Protein AF-Q9X358-F1 (afdb_monomer_lite)

InterPro domains:
  IPR006635 NEAT domain [PF05031] (1-78)
  IPR006635 NEAT domain [PS50978] (1-82)
  IPR006635 NEAT domain [SM00725] (1-82)
  IPR006635 NEAT domain [cd06920] (1-80)
  IPR037250 NEAT domain superfamily [G3DSA:2.60.40.1850] (1-82)
  IPR037250 NEAT domain superfamily [SSF158911] (1-80)
  IPR050436 Iron-regulated surface determinant protein A [PTHR37824] (1-80)

Organism: Bacillus anthracis (NCBI:txid1392)

Secondary structure (DSSP, 8-state):
-TTTB-SSPEEEEETTEEEEEEEEESTTTEEEEEEEETTEEEEPEEEEEETTTTEEEEEEE-S-SSS---EEEEE-PPPPP-

Structure (mmCIF, N/CA/C/O backbone):
data_AF-Q9X358-F1
#
_entry.id   AF-Q9X358-F1
#
loop_
_atom_site.group_PDB
_atom_site.id
_atom_site.type_symbol
_atom_site.label_atom_id
_atom_site.label_alt_id
_atom_site.label_comp_id
_atom_site.label_asym_id
_atom_site.label_entity_id
_atom_site.label_seq_id
_atom_site.pdbx_PDB_ins_code
_atom_site.Cartn_x
_atom_site.Cartn_y
_atom_site.Cartn_z
_atom_site.occupancy
_atom_site.B_iso_or_equiv
_atom_site.auth_seq_id
_atom_site.auth_comp_id
_atom_site.auth_asym_id
_atom_site.auth_atom_id
_atom_site.pdbx_PDB_model_num
ATOM 1 N N . MET A 1 1 ? -0.680 -11.302 -6.682 1.00 85.81 1 MET A N 1
ATOM 2 C CA . MET A 1 1 ? -0.268 -10.001 -6.102 1.00 85.81 1 MET A CA 1
ATOM 3 C C . MET A 1 1 ? 0.752 -10.146 -4.966 1.00 85.81 1 MET A C 1
ATOM 5 O O . MET A 1 1 ? 1.566 -9.250 -4.801 1.00 85.81 1 MET A O 1
ATOM 9 N N . ASN A 1 2 ? 0.783 -11.277 -4.249 1.00 84.94 2 ASN A N 1
ATOM 10 C CA . ASN A 1 2 ? 1.698 -11.525 -3.116 1.00 84.94 2 ASN A CA 1
ATOM 11 C C . ASN A 1 2 ? 3.200 -11.375 -3.430 1.00 84.94 2 ASN A C 1
ATOM 13 O O . ASN A 1 2 ? 3.981 -11.050 -2.543 1.00 84.94 2 ASN A O 1
ATOM 17 N N . SER A 1 3 ? 3.620 -11.577 -4.683 1.00 88.38 3 SER A N 1
ATOM 18 C CA . SER A 1 3 ? 5.017 -11.350 -5.088 1.00 88.38 3 SER A CA 1
ATOM 19 C C . SER A 1 3 ? 5.391 -9.865 -5.162 1.00 88.38 3 SER A C 1
ATOM 21 O O . SER A 1 3 ? 6.566 -9.522 -5.050 1.00 88.38 3 SER A O 1
ATOM 23 N N . TYR A 1 4 ? 4.398 -8.985 -5.332 1.00 92.31 4 TYR A N 1
ATOM 24 C CA . TYR A 1 4 ? 4.596 -7.546 -5.474 1.00 92.31 4 TYR A CA 1
ATOM 25 C C . TYR A 1 4 ? 4.282 -6.773 -4.195 1.00 92.31 4 TYR A C 1
ATOM 27 O O . TYR A 1 4 ? 5.015 -5.852 -3.867 1.00 92.31 4 TYR A O 1
ATOM 35 N N . VAL A 1 5 ? 3.226 -7.134 -3.465 1.00 94.06 5 VAL A N 1
ATOM 36 C CA . VAL A 1 5 ? 2.889 -6.528 -2.167 1.00 94.06 5 VAL A CA 1
ATOM 37 C C . VAL A 1 5 ? 3.450 -7.417 -1.066 1.00 94.06 5 VAL A C 1
ATOM 39 O O . VAL A 1 5 ? 3.026 -8.562 -0.920 1.00 94.06 5 VAL A O 1
ATOM 42 N N . LYS A 1 6 ? 4.435 -6.910 -0.324 1.00 94.88 6 LYS A N 1
ATOM 43 C CA . LYS A 1 6 ? 5.190 -7.700 0.652 1.00 94.88 6 LYS A CA 1
ATOM 44 C C . LYS A 1 6 ? 4.528 -7.698 2.025 1.00 94.88 6 LYS A C 1
ATOM 46 O O . LYS A 1 6 ? 4.098 -6.660 2.519 1.00 94.88 6 LYS A O 1
ATOM 51 N N . SER A 1 7 ? 4.525 -8.877 2.641 1.00 92.62 7 SER A N 1
ATOM 52 C CA . SER A 1 7 ? 4.160 -9.100 4.041 1.00 92.62 7 SER A CA 1
ATOM 53 C C . SER A 1 7 ? 5.413 -9.351 4.902 1.00 92.62 7 SER A C 1
ATOM 55 O O . SER A 1 7 ? 6.404 -9.856 4.361 1.00 92.62 7 SER A O 1
ATOM 57 N N . PRO A 1 8 ? 5.369 -9.062 6.219 1.00 95.00 8 PRO A N 1
ATOM 58 C CA . PRO A 1 8 ? 4.268 -8.395 6.922 1.00 95.00 8 PRO A CA 1
ATOM 59 C C . PRO A 1 8 ? 4.135 -6.915 6.528 1.00 95.00 8 PRO A C 1
ATOM 61 O O . PRO A 1 8 ? 5.091 -6.300 6.060 1.00 95.00 8 PRO A O 1
ATOM 64 N N . ALA A 1 9 ? 2.931 -6.369 6.695 1.00 96.00 9 ALA A N 1
ATOM 65 C CA . ALA A 1 9 ? 2.681 -4.932 6.610 1.00 96.00 9 ALA A CA 1
ATOM 66 C C . ALA A 1 9 ? 2.890 -4.281 7.987 1.00 96.00 9 ALA A C 1
ATOM 68 O O . ALA A 1 9 ? 2.871 -4.965 9.014 1.00 96.00 9 ALA A O 1
ATOM 69 N N . THR A 1 10 ? 3.051 -2.963 8.015 1.00 97.50 10 THR A N 1
ATOM 70 C CA . THR A 1 10 ? 3.226 -2.188 9.246 1.00 97.50 10 THR A CA 1
ATOM 71 C C . THR A 1 10 ? 1.933 -1.456 9.589 1.00 97.50 10 THR A C 1
ATOM 73 O O . THR A 1 10 ? 1.347 -0.793 8.737 1.00 97.50 10 THR A O 1
ATOM 76 N N . LEU A 1 11 ? 1.496 -1.567 10.845 1.00 97.44 11 LEU A N 1
ATOM 77 C CA . LEU A 1 11 ? 0.395 -0.788 11.407 1.00 97.44 11 LEU A CA 1
ATOM 78 C C . LEU A 1 11 ? 0.954 0.392 12.203 1.00 97.44 11 LEU A C 1
ATOM 80 O O . LEU A 1 11 ? 1.681 0.194 13.174 1.00 97.44 11 LEU A O 1
ATOM 84 N N . THR A 1 12 ? 0.531 1.600 11.849 1.00 97.44 12 THR A N 1
ATOM 85 C CA . THR A 1 12 ? 0.820 2.822 12.602 1.00 97.44 12 THR A CA 1
ATOM 86 C C . THR A 1 12 ? -0.474 3.381 13.176 1.00 97.44 12 THR A C 1
ATOM 88 O O . THR A 1 12 ? -1.438 3.606 12.444 1.00 97.44 12 THR A O 1
ATOM 91 N N . VAL A 1 13 ? -0.501 3.638 14.485 1.00 96.88 13 VAL A N 1
ATOM 92 C CA . VAL A 1 13 ? -1.623 4.316 15.149 1.00 96.88 13 VAL A CA 1
ATOM 93 C C . VAL A 1 13 ? -1.192 5.730 15.513 1.00 96.88 13 VAL A C 1
ATOM 95 O O . VAL A 1 13 ? -0.274 5.919 16.307 1.00 96.88 13 VAL A O 1
ATOM 98 N N . LYS A 1 14 ? -1.845 6.736 14.927 1.00 95.19 14 LYS A N 1
ATOM 99 C CA . LYS A 1 14 ? -1.550 8.153 15.168 1.00 95.19 14 LYS A CA 1
ATOM 100 C C . LYS A 1 14 ? -2.845 8.942 15.248 1.00 95.19 14 LYS A C 1
ATOM 102 O O . LYS A 1 14 ? -3.698 8.811 14.378 1.00 95.19 14 LYS A O 1
ATOM 107 N N . ASN A 1 15 ? -2.982 9.782 16.273 1.00 94.38 15 ASN A N 1
ATOM 108 C CA . ASN A 1 15 ? -4.154 10.645 16.468 1.00 94.38 15 ASN A CA 1
ATOM 109 C C . ASN A 1 15 ? -5.483 9.869 16.377 1.00 94.38 15 ASN A C 1
ATOM 111 O O . ASN A 1 15 ? -6.413 10.293 15.696 1.00 94.38 15 ASN A O 1
ATOM 115 N N . ASN A 1 16 ? -5.543 8.700 17.024 1.00 93.94 16 ASN A N 1
ATOM 116 C CA . ASN A 1 16 ? -6.694 7.790 17.006 1.00 93.94 16 ASN A CA 1
ATOM 117 C C . ASN A 1 16 ? -7.070 7.201 15.628 1.00 93.94 16 ASN A C 1
ATOM 119 O O . ASN A 1 16 ? -8.125 6.586 15.490 1.00 93.94 16 ASN A O 1
ATOM 123 N N . LYS A 1 17 ? -6.204 7.348 14.620 1.00 96.06 17 LYS A N 1
ATOM 124 C CA . LYS A 1 17 ? -6.354 6.770 13.281 1.00 96.06 17 LYS A CA 1
ATOM 125 C C . LYS A 1 17 ? -5.330 5.667 13.056 1.00 96.06 17 LYS A C 1
ATOM 127 O O . LYS A 1 17 ? -4.220 5.730 13.587 1.00 96.06 17 LYS A O 1
ATOM 132 N N . LYS A 1 18 ? -5.708 4.659 12.273 1.00 96.69 18 LYS A N 1
ATOM 133 C CA . LYS A 1 18 ? -4.866 3.503 11.948 1.00 96.69 18 LYS A CA 1
ATOM 134 C C . LYS A 1 18 ? -4.474 3.568 10.482 1.00 96.69 18 LYS A C 1
ATOM 136 O O . LYS A 1 18 ? -5.325 3.766 9.616 1.00 96.69 18 LYS A O 1
ATOM 141 N N . TYR A 1 19 ? -3.199 3.348 10.221 1.00 97.31 19 TYR A N 1
ATOM 142 C CA . TYR A 1 19 ? -2.626 3.352 8.887 1.00 97.31 19 TYR A CA 1
ATOM 143 C C . TYR A 1 19 ? -1.887 2.047 8.657 1.00 97.31 19 TYR A C 1
ATOM 145 O O . TYR A 1 19 ? -1.152 1.588 9.531 1.00 97.31 19 TYR A O 1
ATOM 153 N N . ILE A 1 20 ? -2.098 1.452 7.489 1.00 97.19 20 ILE A N 1
ATOM 154 C CA . ILE A 1 20 ? -1.366 0.273 7.045 1.00 97.19 20 ILE A CA 1
ATOM 155 C C . ILE A 1 20 ? -0.411 0.703 5.949 1.00 97.19 20 ILE A C 1
ATOM 157 O O . ILE A 1 20 ? -0.849 1.220 4.920 1.00 97.19 20 ILE A O 1
ATOM 161 N N . SER A 1 21 ? 0.877 0.449 6.161 1.00 97.88 21 SER A N 1
ATOM 162 C CA . SER A 1 21 ? 1.913 0.641 5.157 1.00 97.88 21 SER A CA 1
ATOM 163 C C . SER A 1 21 ? 2.556 -0.681 4.750 1.00 97.88 21 SER A C 1
ATOM 165 O O . SER A 1 21 ? 2.654 -1.631 5.529 1.00 97.88 21 SER A O 1
ATOM 167 N N . PHE A 1 22 ? 2.946 -0.779 3.484 1.00 96.62 22 PHE A N 1
ATOM 168 C CA . PHE A 1 22 ? 3.505 -2.001 2.910 1.00 96.62 22 PHE A CA 1
ATOM 169 C C . PHE A 1 22 ? 4.448 -1.685 1.755 1.00 96.62 22 PHE A C 1
ATOM 171 O O . PHE A 1 22 ? 4.280 -0.707 1.019 1.00 96.62 22 PHE A O 1
ATOM 178 N N . LYS A 1 23 ? 5.439 -2.561 1.568 1.00 97.56 23 LYS A N 1
ATOM 179 C CA . LYS A 1 23 ? 6.374 -2.471 0.448 1.00 97.56 23 LYS A CA 1
ATOM 180 C C . LYS A 1 23 ? 5.744 -3.050 -0.816 1.00 97.56 23 LYS A C 1
ATOM 182 O O . LYS A 1 23 ? 5.232 -4.170 -0.814 1.00 97.56 23 LYS A O 1
ATO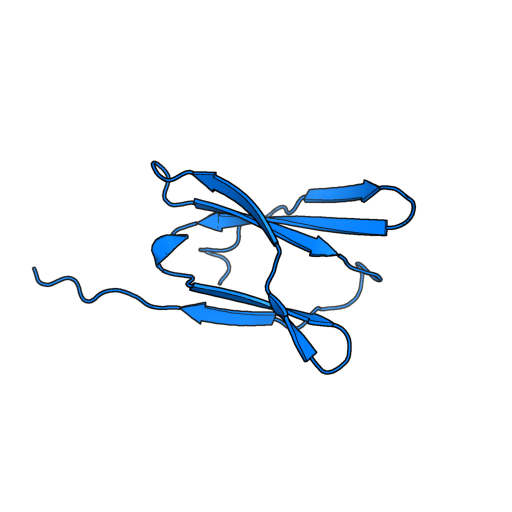M 187 N N . VAL A 1 24 ? 5.824 -2.285 -1.900 1.00 97.50 24 VAL A N 1
ATOM 188 C CA . VAL A 1 24 ? 5.472 -2.690 -3.260 1.00 97.50 24 VAL A CA 1
ATOM 189 C C . VAL A 1 24 ? 6.757 -2.841 -4.071 1.00 97.50 24 VAL A C 1
ATOM 191 O O . VAL A 1 24 ? 7.455 -1.856 -4.312 1.00 97.50 24 VAL A O 1
ATOM 194 N N . ASN A 1 25 ? 7.059 -4.062 -4.500 1.00 96.06 25 ASN A N 1
ATOM 195 C CA . ASN A 1 25 ? 8.158 -4.390 -5.406 1.00 96.06 25 ASN A CA 1
ATOM 196 C C . ASN A 1 25 ? 7.737 -4.231 -6.871 1.00 96.06 25 ASN A C 1
ATOM 198 O O . ASN A 1 25 ? 6.545 -4.210 -7.187 1.00 96.06 25 ASN A O 1
ATOM 202 N N . SER A 1 26 ? 8.724 -4.132 -7.767 1.00 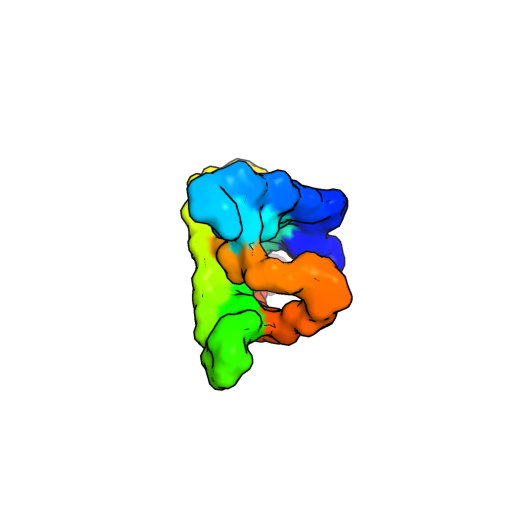94.81 26 SER A N 1
ATOM 203 C CA . SER A 1 26 ? 8.512 -3.846 -9.193 1.00 94.81 26 SER A CA 1
ATOM 204 C C . SER A 1 26 ? 7.566 -2.656 -9.387 1.00 94.81 26 SER A C 1
ATOM 206 O O . SER A 1 26 ? 6.627 -2.687 -10.185 1.00 94.81 26 SER A O 1
ATOM 208 N N . SER A 1 27 ? 7.799 -1.610 -8.593 1.00 93.44 27 SER A N 1
ATOM 209 C CA . SER A 1 27 ? 6.949 -0.429 -8.454 1.00 93.44 27 SER A CA 1
ATOM 210 C C . SER A 1 27 ? 6.644 0.223 -9.803 1.00 93.44 27 SER A C 1
ATOM 212 O O . SER A 1 27 ? 5.534 0.707 -10.025 1.00 93.44 27 SER A O 1
ATOM 214 N N . SER A 1 28 ? 7.590 0.167 -10.742 1.00 94.44 28 SER A N 1
ATOM 215 C CA . SER A 1 28 ? 7.419 0.654 -12.107 1.00 94.44 28 SER A CA 1
ATOM 216 C C . SER A 1 28 ? 6.304 -0.052 -12.891 1.00 94.44 28 SER A C 1
ATOM 218 O O . SER A 1 28 ? 5.718 0.589 -13.765 1.00 94.44 28 SER A O 1
ATOM 220 N N . TYR A 1 29 ? 5.969 -1.310 -12.585 1.00 94.44 29 TYR A N 1
ATOM 221 C CA . TYR A 1 29 ? 4.905 -2.065 -13.258 1.00 94.44 29 TYR A CA 1
ATOM 222 C C . TYR A 1 29 ? 3.532 -1.806 -12.640 1.00 94.44 29 TYR A C 1
ATOM 224 O O . TYR A 1 29 ? 2.532 -1.750 -13.354 1.00 94.44 29 TYR A O 1
ATOM 232 N N . ILE A 1 30 ? 3.462 -1.600 -11.324 1.00 94.38 30 ILE A N 1
ATOM 233 C CA . ILE A 1 30 ? 2.205 -1.312 -10.625 1.00 94.38 30 ILE A CA 1
ATOM 234 C C . ILE A 1 30 ? 1.937 0.191 -10.688 1.00 94.38 30 ILE A C 1
ATOM 236 O O . ILE A 1 30 ? 2.391 0.940 -9.820 1.00 94.38 30 ILE A O 1
ATOM 240 N N . LYS A 1 31 ? 1.189 0.636 -11.704 1.00 94.06 31 LYS A N 1
ATOM 241 C CA . LYS A 1 31 ? 0.868 2.061 -11.905 1.00 94.06 31 LYS A CA 1
ATOM 242 C C . LYS A 1 31 ? -0.230 2.573 -10.981 1.00 94.06 31 LYS A C 1
ATOM 244 O O . LYS A 1 31 ? -0.268 3.772 -10.742 1.00 94.06 31 LYS A O 1
ATOM 249 N N . GLY A 1 32 ? -1.078 1.683 -10.471 1.00 94.44 32 GLY A N 1
ATOM 250 C CA . GLY A 1 32 ? -2.106 2.031 -9.495 1.00 94.44 32 GLY A CA 1
ATOM 251 C C . GLY A 1 32 ? -2.396 0.876 -8.548 1.00 94.44 32 GLY A C 1
ATOM 252 O O . GLY A 1 32 ? -2.452 -0.281 -8.970 1.00 94.44 32 GLY A O 1
ATOM 253 N N . LEU A 1 33 ? -2.560 1.195 -7.271 1.00 96.56 33 LEU A N 1
ATOM 254 C CA . LEU A 1 33 ? -3.026 0.308 -6.220 1.00 96.56 33 LEU A CA 1
ATOM 255 C C . LEU A 1 33 ? -4.043 1.092 -5.391 1.00 96.56 33 LEU A C 1
ATOM 257 O O . LEU A 1 33 ? -3.714 2.035 -4.674 1.00 96.56 33 LEU A O 1
ATOM 261 N N . GLN A 1 34 ? -5.299 0.684 -5.517 1.00 97.62 34 GLN A N 1
ATOM 262 C CA . GLN A 1 34 ? -6.434 1.348 -4.907 1.00 97.62 34 GLN A CA 1
ATOM 263 C C . GLN A 1 34 ? -7.108 0.428 -3.910 1.00 97.62 34 GLN A C 1
ATOM 265 O O . GLN A 1 34 ? -7.225 -0.777 -4.132 1.00 97.62 34 GLN A O 1
ATOM 270 N N . ILE A 1 35 ? -7.604 1.021 -2.838 1.00 95.81 35 ILE A N 1
ATOM 271 C CA . ILE A 1 35 ? -8.262 0.340 -1.738 1.00 95.81 35 ILE A CA 1
ATOM 272 C C . ILE A 1 35 ? -9.704 0.829 -1.650 1.00 95.81 35 ILE A C 1
ATOM 274 O O . ILE A 1 35 ? -9.984 2.016 -1.838 1.00 95.81 35 ILE A O 1
ATOM 278 N N . LYS A 1 36 ? -10.640 -0.085 -1.398 1.00 95.44 36 LYS A N 1
ATOM 279 C CA . LYS A 1 36 ? -12.052 0.266 -1.270 1.00 95.44 36 LYS A CA 1
ATOM 280 C C . LYS A 1 36 ? -12.300 1.012 0.042 1.00 95.44 36 LYS A C 1
ATOM 282 O O . LYS A 1 36 ? -12.050 0.484 1.121 1.00 95.44 36 LYS A O 1
ATOM 287 N N . LYS A 1 37 ? -12.836 2.230 -0.055 1.00 91.50 37 LYS A N 1
ATOM 288 C CA . LYS A 1 37 ? -13.315 3.045 1.069 1.00 91.50 37 LYS A CA 1
ATOM 289 C C . LYS A 1 37 ? -14.783 3.388 0.820 1.00 91.50 37 LYS A C 1
ATOM 291 O O . LYS A 1 37 ? -15.114 4.169 -0.076 1.00 91.50 37 LYS A O 1
ATOM 296 N N . GLY A 1 38 ? -15.674 2.738 1.569 1.00 89.62 38 GLY A N 1
ATOM 297 C CA . GLY A 1 38 ? -17.110 2.750 1.285 1.00 89.62 38 GLY A CA 1
ATOM 298 C C . GLY A 1 38 ? -17.408 2.161 -0.100 1.00 89.62 38 GLY A C 1
ATOM 299 O O . GLY A 1 38 ? -17.041 1.024 -0.390 1.00 89.62 38 GLY A O 1
ATOM 300 N N . ASN A 1 39 ? -18.026 2.954 -0.979 1.00 93.56 39 ASN A N 1
ATOM 301 C CA . ASN A 1 39 ? -18.427 2.516 -2.325 1.00 93.56 39 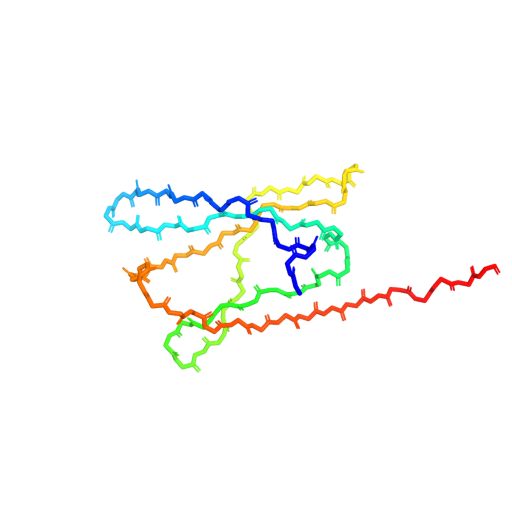ASN A CA 1
ATOM 302 C C . ASN A 1 39 ? -17.425 2.906 -3.429 1.00 93.56 39 ASN A C 1
ATOM 304 O O . ASN A 1 39 ? -17.736 2.775 -4.612 1.00 93.56 39 ASN A O 1
ATOM 308 N N . LYS A 1 40 ? -16.241 3.424 -3.075 1.00 96.06 40 LYS A N 1
ATOM 309 C CA . LYS A 1 40 ? -15.241 3.926 -4.032 1.00 96.06 40 LYS A CA 1
ATOM 310 C C . LYS A 1 40 ? -13.882 3.269 -3.815 1.00 96.06 40 LYS A C 1
ATOM 312 O O . LYS A 1 40 ? -13.535 2.917 -2.694 1.00 96.06 40 LYS A O 1
ATOM 317 N N . PHE A 1 41 ? -13.103 3.157 -4.887 1.00 97.31 41 PHE A N 1
ATOM 318 C CA . PHE A 1 41 ? -11.687 2.796 -4.828 1.00 97.31 41 PHE A CA 1
ATOM 319 C C . PHE A 1 41 ? -10.846 4.072 -4.749 1.00 97.31 41 PHE A C 1
ATOM 321 O O . PHE A 1 41 ? -11.025 4.977 -5.563 1.00 97.31 41 PHE A O 1
ATOM 328 N N . VAL A 1 42 ? -9.960 4.151 -3.758 1.00 96.62 42 VAL A N 1
ATOM 329 C CA . VAL A 1 42 ? -9.097 5.309 -3.494 1.00 96.62 42 VAL A CA 1
ATOM 330 C C . VAL A 1 42 ? -7.641 4.877 -3.608 1.00 96.62 42 VAL A C 1
ATOM 332 O O . VAL A 1 42 ? -7.262 3.835 -3.079 1.00 96.62 42 VAL A O 1
ATOM 335 N N . GLU A 1 43 ? -6.835 5.665 -4.313 1.00 97.75 43 GLU A N 1
ATOM 336 C CA . GLU A 1 43 ? -5.403 5.410 -4.491 1.00 97.75 43 GLU A CA 1
ATOM 337 C C . GLU A 1 43 ? -4.655 5.459 -3.154 1.00 97.75 43 GLU A C 1
ATOM 339 O O . GLU A 1 43 ? -4.897 6.345 -2.332 1.00 97.75 43 GLU A O 1
ATOM 344 N N . THR A 1 44 ? -3.733 4.519 -2.937 1.00 97.25 44 THR A N 1
ATOM 345 C CA . THR A 1 44 ? -2.858 4.562 -1.759 1.00 97.25 44 THR A CA 1
ATOM 346 C C . THR A 1 44 ? -1.875 5.721 -1.847 1.00 97.25 44 THR A C 1
ATOM 348 O O . THR A 1 44 ? -1.335 6.006 -2.919 1.00 97.25 44 THR A O 1
ATOM 351 N N . ALA A 1 45 ? -1.585 6.347 -0.709 1.00 97.69 45 ALA A N 1
ATOM 352 C CA . ALA A 1 45 ? -0.512 7.323 -0.616 1.00 97.69 45 ALA A CA 1
ATOM 353 C C . ALA A 1 45 ? 0.844 6.637 -0.830 1.00 97.69 45 ALA A C 1
ATOM 355 O O . ALA A 1 45 ? 1.011 5.461 -0.512 1.00 97.69 45 ALA A O 1
ATOM 356 N N . VAL A 1 46 ? 1.823 7.375 -1.353 1.00 97.62 46 VAL A N 1
ATOM 357 C CA . VAL A 1 46 ? 3.206 6.897 -1.463 1.00 97.62 46 VAL A CA 1
ATOM 358 C C . VAL A 1 46 ? 4.043 7.636 -0.434 1.00 97.62 46 VAL A C 1
ATOM 360 O O . VAL A 1 46 ? 4.260 8.836 -0.579 1.00 97.62 46 VAL A O 1
ATOM 363 N N . LEU A 1 47 ? 4.499 6.916 0.589 1.00 97.19 47 LEU A N 1
ATOM 364 C CA . LEU A 1 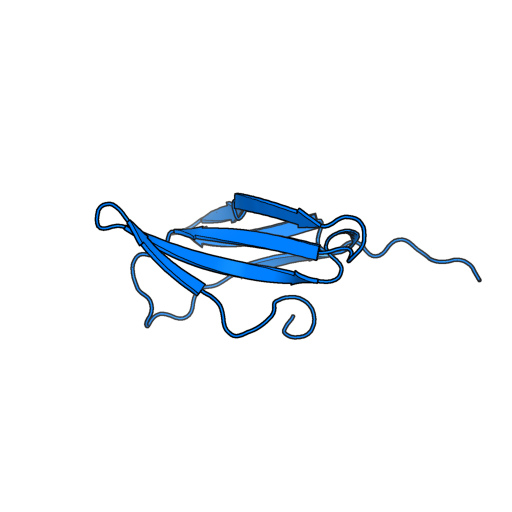47 ? 5.344 7.475 1.643 1.00 97.19 47 LEU A CA 1
ATOM 365 C C . LEU A 1 47 ? 6.796 7.600 1.190 1.00 97.19 47 LEU A C 1
ATOM 367 O O . LEU A 1 47 ? 7.456 8.593 1.469 1.00 97.19 47 LEU A O 1
ATOM 371 N N . GLU A 1 48 ? 7.278 6.592 0.465 1.00 97.50 48 GLU A N 1
ATOM 372 C CA . GLU A 1 48 ? 8.671 6.508 0.040 1.00 97.50 48 GLU A CA 1
ATOM 373 C C . GLU A 1 48 ? 8.783 5.789 -1.306 1.00 97.50 48 GLU A C 1
ATOM 375 O O . GLU A 1 48 ? 7.988 4.899 -1.626 1.00 97.50 48 GLU A O 1
ATOM 380 N N . LYS A 1 49 ? 9.786 6.160 -2.105 1.00 97.38 49 LYS A N 1
ATOM 381 C CA . LYS A 1 49 ? 10.150 5.486 -3.354 1.00 97.38 49 LYS A CA 1
ATOM 382 C C . LYS A 1 49 ? 11.639 5.164 -3.339 1.00 97.38 49 LYS A C 1
ATOM 384 O O . LYS A 1 49 ? 12.449 6.060 -3.135 1.00 97.38 49 LYS A O 1
ATOM 389 N N . ASN A 1 50 ? 11.985 3.923 -3.663 1.00 97.75 50 ASN A N 1
ATOM 390 C CA . ASN A 1 50 ? 13.358 3.503 -3.907 1.00 97.75 50 ASN A CA 1
ATOM 391 C C . ASN A 1 50 ? 13.510 3.144 -5.392 1.00 97.75 50 ASN A C 1
ATOM 393 O O . ASN A 1 50 ? 12.992 2.130 -5.864 1.00 97.75 50 ASN A O 1
ATOM 397 N N . ILE A 1 51 ? 14.199 4.012 -6.135 1.00 95.81 51 ILE A N 1
ATOM 398 C CA . ILE A 1 51 ? 14.399 3.852 -7.581 1.00 95.81 51 ILE A CA 1
ATOM 399 C C . ILE A 1 51 ? 15.356 2.690 -7.872 1.00 95.81 51 ILE A C 1
ATOM 401 O O . ILE A 1 51 ? 15.087 1.912 -8.784 1.00 95.81 51 ILE A O 1
ATOM 405 N N . GLN A 1 52 ? 16.426 2.541 -7.083 1.00 96.56 52 GLN A N 1
ATO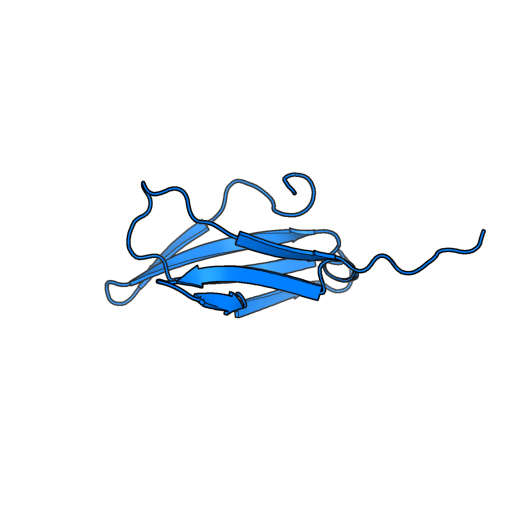M 406 C CA . GLN A 1 52 ? 17.454 1.513 -7.285 1.00 96.56 52 GLN A CA 1
ATOM 407 C C . GLN A 1 52 ? 16.884 0.099 -7.121 1.00 96.56 52 GLN A C 1
ATOM 409 O O . GLN A 1 52 ? 17.132 -0.772 -7.947 1.00 96.56 52 GLN A O 1
ATOM 414 N N . GLU A 1 53 ? 16.052 -0.114 -6.102 1.00 96.62 53 GLU A N 1
ATOM 415 C CA . GLU A 1 53 ? 15.380 -1.397 -5.859 1.00 96.62 53 GLU A CA 1
ATOM 416 C C . GLU A 1 53 ? 14.065 -1.555 -6.636 1.00 96.62 53 GLU A C 1
ATOM 418 O O . GLU A 1 53 ? 13.370 -2.561 -6.480 1.00 96.62 53 GLU A O 1
ATOM 423 N N . ASN A 1 54 ? 13.672 -0.550 -7.427 1.00 96.56 54 ASN A N 1
ATOM 424 C CA . ASN A 1 54 ? 12.369 -0.483 -8.084 1.00 96.56 54 ASN A CA 1
ATOM 425 C C . ASN A 1 54 ? 11.214 -0.818 -7.115 1.00 96.56 54 ASN A C 1
ATOM 427 O O . ASN A 1 54 ? 10.375 -1.689 -7.373 1.00 96.56 54 ASN A O 1
ATOM 431 N N . SER A 1 55 ? 11.175 -0.137 -5.970 1.00 97.56 55 SER A N 1
ATOM 432 C CA . SER A 1 55 ? 10.170 -0.360 -4.932 1.00 97.56 55 SER A CA 1
ATOM 433 C C . SER A 1 55 ? 9.583 0.945 -4.390 1.00 97.56 55 SER A C 1
ATOM 435 O O . SER A 1 55 ? 10.070 2.044 -4.661 1.00 97.56 55 SER A O 1
ATOM 437 N N . ARG A 1 56 ? 8.461 0.846 -3.679 1.00 98.25 56 ARG A N 1
ATOM 438 C CA . ARG A 1 56 ? 7.851 1.967 -2.950 1.00 98.25 56 ARG A CA 1
ATOM 439 C C . ARG A 1 56 ? 7.172 1.484 -1.678 1.00 98.25 56 ARG A C 1
ATOM 441 O O . ARG A 1 56 ? 6.758 0.328 -1.619 1.00 98.25 56 ARG A O 1
ATOM 448 N N . ILE A 1 57 ? 6.998 2.376 -0.712 1.00 98.25 57 ILE A N 1
ATOM 449 C CA . ILE A 1 57 ? 6.129 2.157 0.444 1.00 98.25 57 ILE A CA 1
ATOM 450 C C . ILE A 1 57 ? 4.796 2.853 0.176 1.00 98.25 57 ILE A C 1
ATOM 452 O O . ILE A 1 57 ? 4.745 4.077 0.027 1.00 98.25 57 ILE A O 1
ATOM 456 N N . GLY A 1 58 ? 3.733 2.059 0.058 1.00 97.69 58 GLY A N 1
ATOM 457 C CA . GLY A 1 58 ? 2.358 2.546 -0.037 1.00 97.69 58 GLY A CA 1
ATOM 458 C C . GLY A 1 58 ? 1.697 2.581 1.339 1.00 97.69 58 GLY A C 1
ATOM 459 O O . GLY A 1 58 ? 2.027 1.749 2.179 1.00 97.69 58 GLY A O 1
ATOM 460 N N . GLU A 1 59 ? 0.768 3.510 1.562 1.00 97.94 59 GLU A N 1
ATOM 461 C CA . GLU A 1 59 ? -0.010 3.616 2.803 1.00 97.94 59 GLU A CA 1
ATOM 462 C C . GLU A 1 59 ? -1.489 3.931 2.535 1.00 97.94 59 GLU A C 1
ATOM 464 O O . GLU A 1 59 ? -1.834 4.672 1.608 1.00 97.94 59 GLU A O 1
ATOM 469 N N . PHE A 1 60 ? -2.373 3.385 3.372 1.00 96.62 60 PHE A N 1
ATOM 470 C CA . PHE A 1 60 ? -3.771 3.805 3.463 1.00 96.62 60 PHE A CA 1
ATOM 471 C C . PHE A 1 60 ? -4.282 3.785 4.909 1.00 96.62 60 PHE A C 1
ATOM 473 O O . PHE A 1 60 ? -3.803 3.030 5.753 1.00 96.62 60 PHE A O 1
ATOM 480 N N . GLU A 1 61 ? -5.288 4.616 5.180 1.00 95.56 61 GLU A N 1
ATOM 481 C CA . GLU A 1 61 ? -6.038 4.628 6.441 1.00 95.56 61 GLU A CA 1
ATOM 482 C C . GLU A 1 61 ? -7.067 3.489 6.458 1.00 95.56 61 GLU A C 1
ATOM 484 O O . GLU A 1 61 ? -7.763 3.270 5.462 1.00 95.56 61 GLU A O 1
ATOM 489 N N . VAL A 1 62 ? -7.202 2.796 7.590 1.00 94.31 62 VAL A N 1
ATOM 490 C CA . VAL A 1 62 ? -8.155 1.693 7.770 1.00 94.31 62 VAL A CA 1
ATOM 491 C C . VAL A 1 62 ? -8.917 1.828 9.085 1.00 94.31 62 VAL A C 1
ATOM 493 O O . VAL A 1 62 ? -8.330 2.057 10.137 1.00 94.31 62 VAL A O 1
ATOM 496 N N . ASP A 1 63 ? -10.232 1.632 9.051 1.00 91.12 63 ASP A N 1
ATOM 497 C CA . ASP A 1 63 ? -11.057 1.736 10.261 1.00 91.12 63 ASP A CA 1
ATOM 498 C C . ASP A 1 63 ? -11.047 0.419 11.064 1.00 91.12 63 ASP A C 1
ATOM 500 O O . ASP A 1 63 ? -10.865 0.402 12.291 1.00 91.12 63 ASP A O 1
ATOM 504 N N . ASN A 1 64 ? -11.174 -0.711 10.357 1.00 90.31 64 ASN A N 1
ATOM 505 C CA . ASN A 1 64 ? -11.264 -2.053 10.930 1.00 90.31 64 ASN A CA 1
ATOM 506 C C . ASN A 1 64 ? -10.227 -3.008 10.313 1.00 90.31 64 ASN A C 1
ATOM 508 O O . ASN A 1 64 ? -10.228 -3.237 9.108 1.00 90.31 64 ASN A O 1
ATOM 512 N N . LEU A 1 65 ? -9.380 -3.593 11.164 1.00 91.12 65 LEU A N 1
ATOM 513 C CA . LEU A 1 65 ? -8.295 -4.505 10.781 1.00 91.12 65 LEU A CA 1
ATOM 514 C C . LEU A 1 65 ? -8.741 -5.959 10.585 1.00 91.12 65 LEU A C 1
ATOM 516 O O . LEU A 1 65 ? -7.988 -6.752 10.032 1.00 91.12 65 LEU A O 1
ATOM 520 N N . LEU A 1 66 ? -9.934 -6.317 11.061 1.00 91.12 66 LEU A N 1
ATOM 521 C CA . LEU A 1 66 ? -10.462 -7.681 10.980 1.00 91.12 66 LEU A CA 1
ATOM 522 C C . LEU A 1 66 ? -11.224 -7.936 9.676 1.00 91.12 66 LEU A C 1
ATOM 524 O O . LEU A 1 66 ? -11.488 -9.083 9.328 1.00 91.12 66 LEU A O 1
ATOM 528 N N . ASN A 1 67 ? -11.579 -6.874 8.954 1.00 89.62 67 ASN A N 1
ATOM 529 C CA . ASN A 1 67 ? -12.320 -6.986 7.710 1.00 89.62 67 ASN A CA 1
ATOM 530 C C . ASN A 1 67 ? -11.372 -7.232 6.536 1.00 89.62 67 ASN A C 1
ATOM 532 O O . ASN A 1 67 ? -10.344 -6.568 6.396 1.00 89.62 67 ASN A O 1
ATOM 536 N N . ILE A 1 68 ? -11.775 -8.134 5.641 1.00 91.56 68 ILE A N 1
ATOM 537 C CA . ILE A 1 68 ? -11.160 -8.239 4.318 1.00 91.56 68 ILE A CA 1
ATOM 538 C C . ILE A 1 68 ? -11.461 -6.946 3.558 1.00 91.56 68 ILE A C 1
ATOM 540 O O . ILE A 1 68 ? -12.600 -6.477 3.529 1.00 91.56 68 ILE A O 1
ATOM 544 N N . LEU A 1 69 ? -10.425 -6.372 2.954 1.00 93.06 69 LEU A N 1
ATOM 545 C CA . LEU A 1 69 ? -10.506 -5.108 2.243 1.00 93.06 69 LEU A CA 1
ATOM 546 C C . LEU A 1 69 ? -10.297 -5.339 0.748 1.00 93.06 69 LEU A C 1
ATOM 548 O O . LEU A 1 69 ? -9.244 -5.818 0.323 1.00 93.06 69 LEU A O 1
ATOM 552 N N . ASP A 1 70 ? -11.301 -4.984 -0.051 1.00 95.75 70 ASP A N 1
ATOM 553 C CA . ASP A 1 70 ? -11.206 -5.080 -1.505 1.00 95.75 70 ASP A CA 1
ATOM 554 C C . ASP A 1 70 ? -10.151 -4.101 -2.037 1.00 95.75 70 ASP A C 1
ATOM 556 O O . ASP A 1 70 ? -10.067 -2.942 -1.613 1.00 95.75 70 ASP A O 1
ATOM 560 N N . SER A 1 71 ? -9.387 -4.541 -3.035 1.00 95.38 71 SER A N 1
ATOM 561 C CA . SER A 1 71 ? -8.402 -3.707 -3.723 1.00 95.38 71 SER A CA 1
ATOM 562 C C . SER A 1 71 ? -8.529 -3.824 -5.238 1.00 95.38 71 SER A C 1
ATOM 564 O O . SER A 1 71 ? -9.013 -4.825 -5.768 1.00 95.38 71 SER A O 1
ATOM 566 N N . LYS A 1 72 ? -8.091 -2.784 -5.946 1.00 96.94 72 LYS A N 1
ATOM 567 C CA . LYS A 1 72 ? -8.003 -2.745 -7.405 1.00 96.94 72 LYS A CA 1
ATOM 568 C C . LYS A 1 72 ? -6.590 -2.348 -7.798 1.00 96.94 72 LYS A C 1
ATOM 570 O O . LYS A 1 72 ? -6.073 -1.339 -7.329 1.00 96.94 72 LYS A O 1
ATOM 575 N N . VAL A 1 73 ? -5.967 -3.139 -8.665 1.00 96.31 73 VAL A N 1
ATOM 576 C CA . VAL A 1 73 ? -4.579 -2.925 -9.087 1.00 96.31 73 VAL A CA 1
ATOM 577 C C . VAL A 1 73 ? -4.531 -2.733 -10.595 1.00 96.31 73 VAL A C 1
ATOM 579 O O . VAL A 1 73 ? -5.126 -3.509 -11.340 1.00 96.31 73 VAL A O 1
ATOM 582 N N . HIS A 1 74 ? -3.810 -1.710 -11.048 1.00 95.06 74 HIS A N 1
ATOM 583 C CA . HIS A 1 74 ? -3.490 -1.506 -12.455 1.00 95.06 74 HIS A CA 1
ATOM 584 C C . HIS A 1 74 ? -2.011 -1.809 -12.693 1.00 95.06 74 HIS A C 1
ATOM 586 O O . HIS A 1 74 ? -1.125 -1.126 -12.169 1.00 95.06 74 HIS A O 1
ATOM 592 N N . VAL A 1 75 ? -1.756 -2.830 -13.510 1.00 93.94 75 VAL A N 1
ATOM 593 C CA . VAL A 1 75 ? -0.411 -3.285 -13.866 1.00 93.94 75 VAL A CA 1
ATOM 594 C C . VAL A 1 75 ? -0.159 -2.975 -15.336 1.00 93.94 75 VAL A C 1
ATOM 596 O O . VAL A 1 75 ? -0.957 -3.337 -16.195 1.00 93.94 75 VAL A O 1
ATOM 599 N N . LYS A 1 76 ? 0.967 -2.323 -15.624 1.00 92.38 76 LYS A N 1
ATOM 600 C CA . LYS A 1 76 ? 1.467 -2.094 -16.979 1.00 92.38 76 LYS A CA 1
ATOM 601 C C . LYS A 1 76 ? 2.888 -2.628 -17.076 1.00 92.38 76 LYS A C 1
ATOM 603 O O . LYS A 1 76 ? 3.813 -2.025 -16.534 1.00 92.38 76 LYS A O 1
ATOM 608 N N . ILE A 1 77 ? 3.041 -3.737 -17.789 1.00 87.75 77 ILE A N 1
ATOM 609 C CA . ILE A 1 77 ? 4.343 -4.321 -18.107 1.00 87.75 77 ILE A CA 1
ATOM 610 C C . ILE A 1 77 ? 4.785 -3.714 -19.446 1.00 87.75 77 ILE A C 1
ATOM 612 O O . ILE A 1 77 ? 4.052 -3.846 -20.428 1.00 87.75 77 ILE A O 1
ATOM 616 N N . PRO A 1 78 ? 5.907 -2.977 -19.506 1.00 80.06 78 PRO A N 1
ATOM 617 C CA . PRO A 1 78 ? 6.458 -2.543 -20.783 1.00 80.06 78 PRO A CA 1
ATOM 618 C C . PRO A 1 78 ? 6.912 -3.774 -21.577 1.00 80.06 78 PRO A C 1
ATOM 620 O O . PRO A 1 78 ? 7.509 -4.683 -21.006 1.00 80.06 78 PRO A O 1
ATOM 623 N N . VAL A 1 79 ? 6.601 -3.811 -22.875 1.00 78.25 79 VAL A N 1
ATOM 624 C CA . VAL A 1 79 ? 7.061 -4.880 -23.772 1.00 78.25 79 VAL A CA 1
ATOM 625 C C . VAL A 1 79 ? 8.587 -4.824 -23.814 1.00 78.25 79 VAL A C 1
ATOM 627 O O . VAL A 1 79 ? 9.151 -3.774 -24.123 1.00 78.25 79 VAL A O 1
ATOM 630 N N . ILE A 1 80 ? 9.236 -5.925 -23.448 1.00 70.38 80 ILE A N 1
ATOM 631 C CA . ILE A 1 80 ? 10.680 -6.103 -23.587 1.00 70.38 80 ILE A CA 1
ATOM 632 C C . ILE A 1 80 ? 10.862 -6.787 -24.944 1.00 70.38 80 ILE A C 1
ATOM 634 O O . ILE A 1 80 ? 10.288 -7.854 -25.155 1.00 70.38 80 ILE A O 1
ATOM 638 N N . TYR A 1 81 ? 11.553 -6.139 -25.880 1.00 58.84 81 TYR A N 1
ATOM 639 C CA . TYR A 1 81 ? 12.067 -6.819 -27.070 1.00 58.84 81 TYR A CA 1
ATOM 640 C C . TYR A 1 81 ? 13.433 -7.397 -26.687 1.00 58.84 81 TYR A C 1
ATOM 642 O O . TYR A 1 81 ? 14.239 -6.657 -26.115 1.00 58.84 81 TYR A O 1
ATOM 650 N N . ASP A 1 82 ? 13.627 -8.696 -26.930 1.00 54.91 82 ASP A N 1
ATOM 651 C CA . ASP A 1 82 ? 14.934 -9.366 -26.828 1.00 54.91 82 ASP A CA 1
ATOM 652 C C . ASP A 1 82 ? 15.915 -8.842 -27.890 1.00 54.91 82 ASP A C 1
ATOM 654 O O . ASP A 1 82 ? 15.456 -8.512 -29.013 1.00 54.91 82 ASP A O 1
#

Radius of gyration: 13.75 Å; chains: 1; bounding box: 36×22×44 Å

Foldseek 3Di:
DPVFWDDDWDWDQDPNWIKTKTKGFLLVFWPFKFWDDPNDTHTWDWPAADVVRNMTITMDIDDDPVDDIDMDIHGHDPDDDD

Sequence (82 aa):
MNSYVKSPATLTVKNNKKYISFKVNSSSYIKGLQIKKGNKFVETAVLEK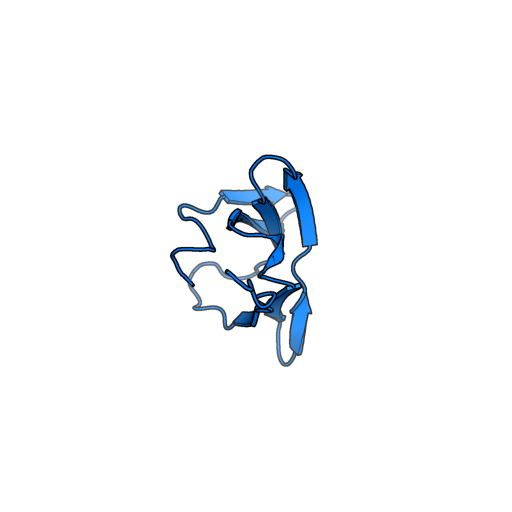NIQENSRIGEFEVDNLLNILDSKVHVKIPVIYD

pLDDT: mean 93.36, std 7.38, range [54.91, 98.25]